Protein AF-A0A920RHD0-F1 (afdb_monomer_lite)

Secondary structure (DSSP, 8-state):
----EEEEEEETTEEEEEEE--TTT--HHHHHHHHHHHHHTTS-PPPEEEEETTTTEEEEE---S-BHHHHHHTT--HHHHHHHHHHHHHHHHH-GGGG-S------HHHHHHHHTHIIIIIHHHHHSSPPPHHHHHHHHHHHHHHHHTSPP-------S---GGG-B-

Foldseek 3Di:
DDDWDWDWDDDPRAIKIKTQDALVPDFCVVVQQVQVLCVVLVLDRWAFPDDDRVRRITITHDLPDAFLVVCVVVPHDPVVSVVVLVVSVVSQQPDPCQPVGDDDDPDLVVVLVVVCCVQQPVCCVVPVDHDDPVVSVVSSVVSVVVVVPDDDDDDTDDPPPSDRRPDHD

Sequence (169 aa):
MLVPRYYRLERAGVSAMLMDAPPMREQITPFITIAHHLNKLGLGAPEIFHHDKTNGFILMEDFGDNTFTQLLNSGTNEIDLYRSAVDVLIRLHENRAAIQIHVPPYDRQTMIDESLLMPDWYYPAIRGSHISTRIRQDYIDAWHQVLNHLPAFEPTLVLRDFQLTILFK

Structure (mmCIF, N/CA/C/O backbone):
data_AF-A0A920RHD0-F1
#
_entry.id   AF-A0A920RHD0-F1
#
loop_
_atom_site.group_PDB
_atom_site.id
_atom_site.type_symbol
_atom_site.label_atom_id
_atom_site.label_alt_id
_atom_site.label_comp_id
_atom_site.label_asym_id
_atom_site.label_entity_id
_atom_site.label_seq_id
_atom_site.pdbx_PDB_ins_code
_atom_site.Cartn_x
_atom_site.Cartn_y
_atom_site.Cartn_z
_atom_site.occupancy
_atom_site.B_iso_or_equiv
_atom_site.auth_seq_id
_atom_site.auth_comp_id
_atom_site.auth_asym_id
_atom_site.auth_atom_id
_atom_site.pdbx_PDB_model_num
ATOM 1 N N . MET A 1 1 ? -7.934 6.752 -17.391 1.00 47.00 1 MET A N 1
ATOM 2 C CA . MET A 1 1 ? -7.752 5.594 -16.488 1.00 47.00 1 MET A CA 1
ATOM 3 C C . MET A 1 1 ? -8.878 5.659 -15.461 1.00 47.00 1 MET A C 1
ATOM 5 O O . MET A 1 1 ? -9.131 6.752 -14.978 1.00 47.00 1 MET A O 1
ATOM 9 N N . LEU A 1 2 ? -9.644 4.584 -15.245 1.00 55.94 2 LEU A N 1
ATOM 10 C CA . LEU A 1 2 ? -10.770 4.584 -14.294 1.00 55.94 2 LEU A CA 1
ATOM 11 C C . LEU A 1 2 ? -10.270 3.934 -13.003 1.00 55.94 2 LEU A C 1
ATOM 13 O O . LEU A 1 2 ? -9.983 2.743 -13.024 1.00 55.94 2 LEU A O 1
ATOM 17 N N . VAL A 1 3 ? -10.094 4.747 -11.966 1.00 74.69 3 VAL A N 1
ATOM 18 C CA . VAL A 1 3 ? -9.723 4.356 -10.597 1.00 74.69 3 VAL A CA 1
ATOM 19 C C . VAL A 1 3 ? -10.987 4.121 -9.760 1.00 74.69 3 VAL A C 1
ATOM 21 O O . VAL A 1 3 ? -12.027 4.696 -10.116 1.00 74.69 3 VAL A O 1
ATOM 24 N N . PRO A 1 4 ? -10.923 3.322 -8.675 1.00 86.44 4 PRO A N 1
ATOM 25 C CA . PRO A 1 4 ? -12.019 3.212 -7.723 1.00 86.44 4 PRO A CA 1
ATOM 26 C C . PRO A 1 4 ? -12.492 4.584 -7.261 1.00 86.44 4 PRO A C 1
ATOM 28 O O . PRO A 1 4 ? -11.692 5.502 -7.055 1.00 86.44 4 PRO A O 1
ATOM 31 N N . ARG A 1 5 ? -13.805 4.725 -7.112 1.00 92.06 5 ARG A N 1
ATOM 32 C CA . ARG A 1 5 ? -14.423 5.945 -6.599 1.00 92.06 5 ARG A CA 1
ATOM 33 C C . ARG A 1 5 ? -14.895 5.707 -5.183 1.00 92.06 5 ARG A C 1
ATOM 35 O O . ARG A 1 5 ? -15.417 4.642 -4.879 1.00 92.06 5 ARG A O 1
ATOM 42 N N . TYR A 1 6 ? -14.736 6.722 -4.349 1.00 93.94 6 TYR A N 1
ATOM 43 C CA . TYR A 1 6 ? -15.136 6.686 -2.954 1.00 93.94 6 TYR A CA 1
ATOM 44 C C . TYR A 1 6 ? -16.194 7.758 -2.716 1.00 93.94 6 TYR A C 1
ATOM 46 O O . TYR A 1 6 ? -16.009 8.916 -3.095 1.00 93.94 6 TYR A O 1
ATOM 54 N N . TYR A 1 7 ? -17.304 7.361 -2.105 1.00 96.62 7 TYR A N 1
ATOM 55 C CA . TYR A 1 7 ? -18.426 8.229 -1.776 1.00 96.62 7 TYR A CA 1
ATOM 56 C C . TYR A 1 7 ? -18.681 8.164 -0.276 1.00 96.62 7 TYR A C 1
ATOM 58 O O . TYR A 1 7 ? -18.917 7.082 0.256 1.00 96.62 7 TYR A O 1
ATOM 66 N N . ARG A 1 8 ? -18.675 9.315 0.397 1.00 97.25 8 ARG A N 1
ATOM 67 C CA . ARG A 1 8 ? -19.150 9.402 1.778 1.00 97.25 8 ARG A CA 1
ATOM 68 C C . ARG A 1 8 ? -20.674 9.345 1.789 1.00 97.25 8 ARG A C 1
ATOM 70 O O . ARG A 1 8 ? -21.332 10.080 1.052 1.00 97.25 8 ARG A O 1
ATOM 77 N N . LEU A 1 9 ? -21.222 8.459 2.609 1.00 97.25 9 LEU A N 1
ATOM 78 C CA . LEU A 1 9 ? -22.648 8.307 2.855 1.00 97.25 9 LEU A CA 1
ATOM 79 C C . LEU A 1 9 ? -22.934 8.666 4.306 1.00 97.25 9 LEU A C 1
ATOM 81 O O . LEU A 1 9 ? -22.261 8.177 5.206 1.00 97.25 9 LEU A O 1
ATOM 85 N N . GLU A 1 10 ? -23.980 9.453 4.534 1.00 96.19 10 GLU A N 1
ATOM 86 C CA . GLU A 1 10 ? -24.408 9.829 5.877 1.00 96.19 10 GLU A CA 1
ATOM 87 C C . GLU A 1 10 ? -25.863 9.434 6.105 1.00 96.19 10 GLU A C 1
ATOM 89 O O . GLU A 1 10 ? -26.746 9.687 5.278 1.00 96.19 10 GLU A O 1
ATOM 94 N N . ARG A 1 11 ? -26.137 8.821 7.258 1.00 94.12 11 ARG A N 1
ATOM 95 C CA . ARG A 1 11 ? -27.499 8.508 7.688 1.00 94.12 11 ARG A CA 1
ATOM 96 C C . ARG A 1 11 ? -27.626 8.652 9.195 1.00 94.12 11 ARG A C 1
ATOM 98 O O . ARG A 1 11 ? -26.964 7.948 9.946 1.00 94.12 11 ARG A O 1
ATOM 105 N N . ALA A 1 12 ? -28.535 9.527 9.630 1.00 93.19 12 ALA A N 1
ATOM 106 C CA . ALA A 1 12 ? -28.853 9.743 11.046 1.00 93.19 12 ALA A CA 1
ATOM 107 C C . ALA A 1 12 ? -27.612 10.010 11.930 1.00 93.19 12 ALA A C 1
ATOM 109 O O . ALA A 1 12 ? -27.541 9.535 13.059 1.00 93.19 12 ALA A O 1
ATOM 110 N N . GLY A 1 13 ? -26.634 10.757 11.404 1.00 90.88 13 GLY A N 1
ATOM 111 C CA . GLY A 1 13 ? -25.393 11.094 12.112 1.00 90.88 13 GLY A CA 1
ATOM 112 C C . GLY A 1 13 ? -24.310 10.010 12.085 1.00 90.88 13 GLY A C 1
ATOM 113 O O . GLY A 1 13 ? -23.260 10.209 12.684 1.00 90.88 13 GLY A O 1
ATOM 114 N N . VAL A 1 14 ? -24.537 8.888 11.395 1.00 92.94 14 VAL A N 1
ATOM 115 C CA . VAL A 1 14 ? -23.527 7.849 11.148 1.00 92.94 14 VAL A CA 1
ATOM 116 C C . VAL A 1 14 ? -22.972 8.018 9.735 1.00 92.94 14 VAL A C 1
ATOM 118 O O . VAL A 1 14 ? -23.756 8.155 8.791 1.00 92.94 14 VAL A O 1
ATOM 121 N N . SER A 1 15 ? -21.643 7.992 9.602 1.00 96.56 15 SER A N 1
ATOM 122 C CA . SER A 1 15 ? -20.941 8.071 8.316 1.00 96.56 15 SER A CA 1
ATOM 123 C C . SER A 1 15 ? -20.370 6.717 7.888 1.00 96.56 15 SER A C 1
ATOM 125 O O . SER A 1 15 ? -20.006 5.897 8.731 1.00 96.56 15 SER A O 1
ATOM 127 N N . ALA A 1 16 ? -20.303 6.485 6.578 1.00 97.75 16 ALA A N 1
ATOM 128 C CA . ALA A 1 16 ? -19.680 5.319 5.956 1.00 97.75 16 ALA A CA 1
ATOM 129 C C . ALA A 1 16 ? -19.101 5.679 4.578 1.00 97.75 16 ALA A C 1
ATOM 131 O O . ALA A 1 16 ? -19.589 6.589 3.907 1.00 97.75 16 ALA A O 1
ATOM 132 N N . MET A 1 17 ? -18.108 4.921 4.117 1.00 97.62 17 MET A N 1
ATOM 133 C CA . MET A 1 17 ? -17.529 5.061 2.782 1.00 97.62 17 MET A CA 1
ATOM 134 C C . MET A 1 17 ? -18.032 3.955 1.853 1.00 97.62 17 MET A C 1
ATOM 136 O O . MET A 1 17 ? -17.890 2.768 2.137 1.00 97.62 17 MET A O 1
ATOM 140 N N . LEU A 1 18 ? -18.597 4.340 0.710 1.00 97.31 18 LEU A N 1
ATOM 141 C CA . LEU A 1 18 ? -18.900 3.441 -0.399 1.00 97.31 18 LEU A CA 1
ATOM 142 C C . LEU A 1 18 ? -17.767 3.506 -1.425 1.00 97.31 18 LEU A C 1
ATOM 144 O O . LEU A 1 18 ? -17.557 4.541 -2.055 1.00 97.31 18 LEU A O 1
ATOM 148 N N . MET A 1 19 ? -17.076 2.390 -1.623 1.00 95.81 19 MET A N 1
ATOM 149 C CA . MET A 1 19 ? -16.171 2.174 -2.748 1.00 95.81 19 MET A CA 1
ATOM 150 C C . MET A 1 19 ? -16.941 1.560 -3.917 1.00 95.81 19 MET A C 1
ATOM 152 O O . MET A 1 19 ? -17.599 0.532 -3.762 1.00 95.81 19 MET A O 1
ATOM 156 N N . ASP A 1 20 ? -16.820 2.188 -5.082 1.00 94.25 20 ASP A N 1
ATOM 157 C CA . ASP A 1 20 ? -17.268 1.710 -6.390 1.00 94.25 20 ASP A CA 1
ATOM 158 C C . ASP A 1 20 ? -16.028 1.392 -7.234 1.00 94.25 20 ASP A C 1
ATOM 160 O O . ASP A 1 20 ? -15.328 2.293 -7.713 1.00 94.25 20 ASP A O 1
ATOM 164 N N . ALA A 1 21 ? -15.724 0.100 -7.354 1.00 90.81 21 ALA A N 1
ATOM 165 C CA . ALA A 1 21 ? -14.587 -0.436 -8.089 1.00 90.81 21 ALA A CA 1
ATOM 166 C C . ALA A 1 21 ? -15.090 -1.315 -9.247 1.00 90.81 21 ALA A C 1
ATOM 168 O O . ALA A 1 21 ? -15.365 -2.499 -9.047 1.00 90.81 21 ALA A O 1
ATOM 169 N N . PRO A 1 22 ? -15.215 -0.764 -10.472 1.00 81.19 22 PRO A N 1
ATOM 170 C CA . PRO A 1 22 ? -15.823 -1.459 -11.601 1.00 81.19 22 PRO A CA 1
ATOM 171 C C . PRO A 1 22 ? -15.234 -2.874 -11.831 1.00 81.19 22 PRO A C 1
ATOM 173 O O . PRO A 1 22 ? -14.033 -2.991 -12.112 1.00 81.19 22 PRO A O 1
ATOM 176 N N . PRO A 1 23 ? -16.058 -3.947 -11.810 1.00 72.31 23 PRO A N 1
ATOM 177 C CA . PRO A 1 23 ? -15.600 -5.346 -11.756 1.00 72.31 23 PRO A CA 1
ATOM 178 C C . PRO A 1 23 ? -14.691 -5.775 -12.905 1.00 72.31 23 PRO A C 1
ATOM 180 O O . PRO A 1 23 ? -13.874 -6.679 -12.764 1.00 72.31 23 PRO A O 1
ATOM 183 N N . MET A 1 24 ? -14.832 -5.130 -14.067 1.00 63.28 24 MET A N 1
ATOM 184 C CA . MET A 1 24 ? -14.047 -5.449 -15.261 1.00 63.28 24 MET A CA 1
ATOM 185 C C . MET A 1 24 ? -12.553 -5.124 -15.120 1.00 63.28 24 MET A C 1
ATOM 187 O O . MET A 1 24 ? -11.789 -5.457 -16.026 1.00 63.28 24 MET A O 1
ATOM 191 N N . ARG A 1 25 ? -12.121 -4.439 -14.051 1.00 65.19 25 ARG A N 1
ATOM 192 C CA . ARG A 1 25 ? -10.721 -4.014 -13.891 1.00 65.19 25 ARG A CA 1
ATOM 193 C C . ARG A 1 25 ? -10.101 -4.340 -12.545 1.00 65.19 25 ARG A C 1
ATOM 195 O O . ARG A 1 25 ? -8.914 -4.647 -12.523 1.00 65.19 25 ARG A O 1
ATOM 202 N N . GLU A 1 26 ? -10.864 -4.289 -11.458 1.00 67.12 26 GLU A N 1
ATOM 203 C CA . GLU A 1 26 ? -10.304 -4.444 -10.118 1.00 67.12 26 GLU A CA 1
ATOM 204 C C . GLU A 1 26 ? -11.140 -5.402 -9.277 1.00 67.12 26 GLU A C 1
ATOM 206 O O . GLU A 1 26 ? -12.357 -5.276 -9.161 1.00 67.12 26 GLU A O 1
ATOM 211 N N . GLN A 1 27 ? -10.473 -6.400 -8.703 1.00 82.62 27 GLN A N 1
ATOM 212 C CA . GLN A 1 27 ? -11.122 -7.318 -7.782 1.00 82.62 27 GLN A CA 1
ATOM 213 C C . GLN A 1 27 ? -11.151 -6.669 -6.402 1.00 82.62 27 GLN A C 1
ATOM 215 O O . GLN A 1 27 ? -10.111 -6.296 -5.872 1.00 82.62 27 GLN A O 1
ATOM 220 N N . ILE A 1 28 ? -12.327 -6.605 -5.779 1.00 91.88 28 ILE A N 1
ATOM 221 C CA . ILE A 1 28 ? -12.466 -6.079 -4.412 1.00 91.88 28 ILE A CA 1
ATOM 222 C C . ILE A 1 28 ? -12.013 -7.079 -3.332 1.00 91.88 28 ILE A C 1
ATOM 224 O O . ILE A 1 28 ? -11.810 -6.718 -2.176 1.00 91.88 28 ILE A O 1
ATOM 228 N N . THR A 1 29 ? -11.843 -8.359 -3.688 1.00 92.44 29 THR A N 1
ATOM 229 C CA . THR A 1 29 ? -11.502 -9.430 -2.734 1.00 92.44 29 THR A CA 1
ATOM 230 C C . THR A 1 29 ? -10.138 -9.233 -2.052 1.00 92.44 29 THR A C 1
ATOM 232 O O . THR A 1 29 ? -10.090 -9.398 -0.830 1.00 92.44 29 THR A O 1
ATOM 235 N N . PRO A 1 30 ? -9.043 -8.866 -2.754 1.00 92.25 30 PRO A N 1
ATOM 236 C CA . PRO A 1 30 ? -7.770 -8.534 -2.113 1.00 92.25 30 PRO A CA 1
ATOM 237 C C . PRO A 1 30 ? -7.892 -7.412 -1.077 1.00 92.25 30 PRO A C 1
ATOM 239 O O . PRO A 1 30 ? -7.415 -7.584 0.041 1.00 92.25 30 PRO A O 1
ATOM 242 N N . PHE A 1 31 ? -8.608 -6.327 -1.398 1.00 93.50 31 PHE A N 1
ATOM 243 C CA . PHE A 1 31 ? -8.849 -5.223 -0.462 1.00 93.50 31 PHE A CA 1
ATOM 244 C C . PHE A 1 31 ? -9.533 -5.717 0.818 1.00 93.50 31 PHE A C 1
ATOM 246 O O . PHE A 1 31 ? -9.023 -5.520 1.918 1.00 93.50 31 PHE A O 1
ATOM 253 N N . ILE A 1 32 ? -10.644 -6.451 0.671 1.00 95.69 32 ILE A N 1
ATOM 254 C CA . ILE A 1 32 ? -11.404 -7.012 1.799 1.00 95.69 32 ILE A CA 1
ATOM 255 C C . ILE A 1 32 ? -10.532 -7.959 2.636 1.00 95.69 32 ILE A C 1
ATOM 257 O O . ILE A 1 32 ? -10.626 -7.977 3.862 1.00 95.69 32 ILE A O 1
ATOM 261 N N . THR A 1 33 ? -9.691 -8.764 1.987 1.00 96.19 33 THR A N 1
ATOM 262 C CA . THR A 1 33 ? -8.820 -9.735 2.666 1.00 96.19 33 THR A CA 1
ATOM 263 C C . THR A 1 33 ? -7.757 -9.026 3.502 1.00 96.19 33 THR A C 1
ATOM 265 O O . THR A 1 33 ? -7.566 -9.374 4.666 1.00 96.19 33 THR A O 1
ATOM 268 N N . ILE A 1 34 ? -7.108 -8.005 2.937 1.00 96.50 34 ILE A N 1
ATOM 269 C CA . ILE A 1 34 ? -6.080 -7.219 3.624 1.00 96.50 34 ILE A CA 1
ATOM 270 C C . ILE A 1 34 ? -6.687 -6.408 4.769 1.00 96.50 34 ILE A C 1
ATOM 272 O O . ILE A 1 34 ? -6.151 -6.456 5.873 1.00 96.50 34 ILE A O 1
ATOM 276 N N . ALA A 1 35 ? -7.826 -5.741 4.556 1.00 97.00 35 ALA A N 1
ATOM 277 C CA . ALA A 1 35 ? -8.494 -4.960 5.597 1.00 97.00 35 ALA A CA 1
ATOM 278 C C . ALA A 1 35 ? -8.836 -5.825 6.823 1.00 97.00 35 ALA A C 1
ATOM 280 O O . ALA A 1 35 ? -8.451 -5.506 7.949 1.00 97.00 35 ALA A O 1
ATOM 281 N N . HIS A 1 36 ? -9.464 -6.988 6.610 1.00 97.50 36 HIS A N 1
ATOM 282 C CA . HIS A 1 36 ? -9.749 -7.924 7.700 1.00 97.50 36 HIS A CA 1
ATOM 283 C C . HIS A 1 36 ? -8.485 -8.437 8.391 1.00 97.50 36 HIS A C 1
ATOM 285 O O . HIS A 1 36 ? -8.485 -8.617 9.608 1.00 97.50 36 HIS A O 1
ATOM 291 N N . HIS A 1 37 ? -7.420 -8.707 7.635 1.00 98.06 37 HIS A N 1
ATOM 292 C CA . HIS A 1 37 ? -6.162 -9.185 8.200 1.00 98.06 37 HIS A CA 1
ATOM 293 C C 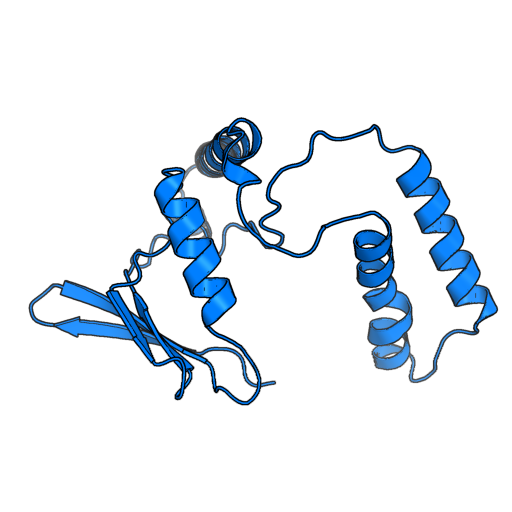. HIS A 1 37 ? -5.510 -8.133 9.092 1.00 98.06 37 HIS A C 1
ATOM 295 O O . HIS A 1 37 ? -5.221 -8.420 10.248 1.00 98.06 37 HIS A O 1
ATOM 301 N N . LEU A 1 38 ? -5.379 -6.895 8.616 1.00 97.69 38 LEU A N 1
ATOM 302 C CA . LEU A 1 38 ? -4.832 -5.787 9.403 1.00 97.69 38 LEU A CA 1
ATOM 303 C C . LEU A 1 38 ? -5.658 -5.513 10.668 1.00 97.69 38 LEU A C 1
ATOM 305 O O . LEU A 1 38 ? -5.085 -5.300 11.737 1.00 97.69 38 LEU A O 1
ATOM 309 N N . ASN A 1 39 ? -6.987 -5.615 10.588 1.00 97.69 39 ASN A N 1
ATOM 310 C CA . ASN A 1 39 ? -7.858 -5.487 11.758 1.00 97.69 39 ASN A CA 1
ATOM 311 C C . ASN A 1 39 ? -7.672 -6.618 12.772 1.00 97.69 39 ASN A C 1
ATOM 313 O O . ASN A 1 39 ? -7.619 -6.354 13.971 1.00 97.69 39 ASN A O 1
ATOM 317 N N . LYS A 1 40 ? -7.466 -7.863 12.324 1.00 97.38 40 LYS A N 1
ATOM 318 C CA . LYS A 1 40 ? -7.104 -8.976 13.223 1.00 97.38 40 LYS A CA 1
ATOM 319 C C . LYS A 1 40 ? -5.758 -8.767 13.921 1.00 97.38 40 LYS A C 1
ATOM 321 O O . LYS A 1 40 ? -5.567 -9.285 15.017 1.00 97.38 40 LYS A O 1
ATOM 326 N N . LEU A 1 41 ? -4.843 -8.017 13.306 1.00 97.12 41 LEU A N 1
ATOM 327 C CA . LEU A 1 41 ? -3.563 -7.624 13.907 1.00 97.12 41 LEU A CA 1
ATOM 328 C C . LEU A 1 41 ? -3.679 -6.374 14.801 1.00 97.12 41 LEU A C 1
ATOM 330 O O . LEU A 1 41 ? -2.705 -6.018 15.460 1.00 97.12 41 LEU A O 1
ATOM 334 N N . GLY A 1 42 ? -4.845 -5.717 14.835 1.00 96.19 42 GLY A N 1
ATOM 335 C CA . GLY A 1 42 ? -5.096 -4.508 15.623 1.00 96.19 42 GLY A CA 1
ATOM 336 C C . GLY A 1 42 ? -4.528 -3.218 15.019 1.00 96.19 42 GLY A C 1
ATOM 337 O O . GLY A 1 42 ? -4.219 -2.298 15.772 1.00 96.19 42 GLY A O 1
ATOM 338 N N . LEU A 1 43 ? -4.350 -3.151 13.691 1.00 94.19 43 LEU A N 1
ATOM 339 C CA . LEU A 1 43 ? -3.685 -2.033 12.996 1.00 94.19 43 LEU A CA 1
ATOM 340 C C . LEU A 1 43 ? -4.637 -0.987 12.381 1.00 94.19 43 LEU A C 1
ATOM 342 O O . LEU A 1 43 ? -4.159 -0.056 11.746 1.00 94.19 43 LEU A O 1
ATOM 346 N N . GLY A 1 44 ? -5.954 -1.109 12.583 1.00 92.75 44 GLY A N 1
ATOM 347 C CA . GLY A 1 44 ? -6.929 -0.069 12.219 1.00 92.75 44 GLY A CA 1
ATOM 348 C C . GLY A 1 44 ? -7.097 0.155 10.712 1.00 92.75 44 GLY A C 1
ATOM 349 O O . GLY A 1 44 ? -6.931 1.268 10.226 1.00 92.75 44 GLY A O 1
ATOM 350 N N . ALA A 1 45 ? -7.419 -0.899 9.960 1.00 96.44 45 ALA A N 1
ATOM 351 C CA . ALA A 1 45 ? -7.903 -0.773 8.583 1.00 96.44 45 ALA A CA 1
ATOM 352 C C . ALA A 1 45 ? -9.435 -0.580 8.572 1.00 96.44 45 ALA A C 1
ATOM 354 O O . ALA A 1 45 ? -10.078 -0.926 9.563 1.00 96.44 45 ALA A O 1
ATOM 355 N N . PRO A 1 46 ? -10.056 -0.081 7.483 1.00 96.75 46 PRO A N 1
ATOM 356 C CA . PRO A 1 46 ? -11.501 0.145 7.473 1.00 96.75 46 PRO A CA 1
ATOM 357 C C . PRO A 1 46 ? -12.279 -1.132 7.803 1.00 96.75 46 PRO A C 1
ATOM 359 O O . PRO A 1 46 ? -12.046 -2.181 7.186 1.00 96.75 46 PRO A O 1
ATOM 362 N N . GLU A 1 47 ? -13.217 -1.066 8.750 1.00 97.56 47 GLU A N 1
ATOM 363 C CA . GLU A 1 47 ? -14.168 -2.159 8.942 1.00 97.56 47 GLU A CA 1
ATOM 364 C C . GLU A 1 47 ? -15.024 -2.339 7.680 1.00 97.56 47 GLU A C 1
ATOM 366 O O . GLU A 1 47 ? -15.588 -1.386 7.142 1.00 97.56 47 GLU A O 1
ATOM 371 N N . ILE A 1 48 ? -15.129 -3.575 7.187 1.00 97.81 48 ILE A N 1
ATOM 372 C CA . ILE A 1 48 ? -15.950 -3.894 6.018 1.00 97.81 48 ILE A CA 1
ATOM 373 C C . ILE A 1 48 ? -17.354 -4.241 6.494 1.00 97.81 48 ILE A C 1
ATOM 375 O O . ILE A 1 48 ? -17.601 -5.356 6.950 1.00 97.81 48 ILE A O 1
ATOM 379 N N . PHE A 1 49 ? -18.293 -3.310 6.341 1.00 97.12 49 PHE A N 1
ATOM 380 C CA . PHE A 1 49 ? -19.678 -3.563 6.715 1.00 97.12 49 PHE A CA 1
ATOM 381 C C . PHE A 1 49 ? -20.331 -4.535 5.737 1.00 97.12 49 PHE A C 1
ATOM 383 O O . PHE A 1 49 ? -20.899 -5.539 6.157 1.00 97.12 49 PHE A O 1
ATOM 390 N N . HIS A 1 50 ? -20.323 -4.216 4.441 1.00 97.12 50 HIS A N 1
ATOM 391 C CA . HIS A 1 50 ? -20.998 -4.988 3.389 1.00 97.12 50 HIS A CA 1
ATOM 392 C C . HIS A 1 50 ? -20.183 -4.933 2.090 1.00 97.12 50 HIS A C 1
ATOM 394 O O . HIS A 1 50 ? -19.449 -3.978 1.848 1.00 97.12 50 HIS A O 1
ATOM 400 N N . HIS A 1 51 ? -20.332 -5.927 1.212 1.00 96.56 51 HIS A N 1
ATOM 401 C CA . HIS A 1 51 ? -19.708 -5.900 -0.112 1.00 96.56 51 HIS A CA 1
ATOM 402 C C . HIS A 1 51 ? -20.548 -6.632 -1.168 1.00 96.56 51 HIS A C 1
ATOM 404 O O . HIS A 1 51 ? -21.177 -7.653 -0.882 1.00 96.56 51 HIS A O 1
ATOM 410 N N . ASP A 1 52 ? -20.472 -6.184 -2.417 1.00 95.44 52 ASP A N 1
ATOM 411 C CA . ASP A 1 52 ? -20.992 -6.882 -3.592 1.00 95.44 52 ASP A CA 1
ATOM 412 C C . ASP A 1 52 ? -19.841 -7.146 -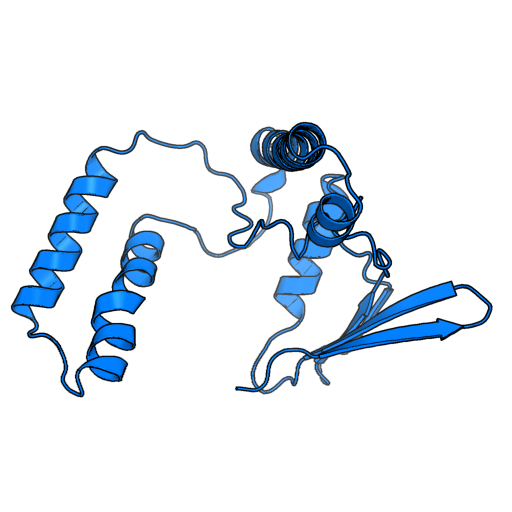4.564 1.00 95.44 52 ASP A C 1
ATOM 414 O O . ASP A 1 52 ? -19.403 -6.265 -5.300 1.00 95.44 52 ASP A O 1
ATOM 418 N N . LYS A 1 53 ? -19.346 -8.386 -4.572 1.00 91.81 53 LYS A N 1
ATOM 419 C CA . LYS A 1 53 ? -18.230 -8.802 -5.434 1.00 91.81 53 LYS A CA 1
ATOM 420 C C . LYS A 1 53 ? -18.598 -8.837 -6.912 1.00 91.81 53 LYS A C 1
ATOM 422 O O . LYS A 1 53 ? -17.707 -8.711 -7.744 1.00 91.81 53 LYS A O 1
ATOM 427 N N . THR A 1 54 ? -19.876 -9.023 -7.230 1.00 90.62 54 THR A N 1
ATOM 428 C CA . THR A 1 54 ? -20.348 -9.109 -8.614 1.00 90.62 54 THR A CA 1
ATOM 429 C C . THR A 1 54 ? -20.336 -7.733 -9.256 1.00 90.62 54 THR A C 1
ATOM 431 O O . THR A 1 54 ? -19.897 -7.594 -10.393 1.00 90.62 54 THR A O 1
ATOM 434 N N . ASN A 1 55 ? -20.784 -6.721 -8.509 1.00 91.56 55 ASN A N 1
ATOM 435 C CA . ASN A 1 55 ? -20.878 -5.345 -8.994 1.00 91.56 55 ASN A CA 1
ATOM 436 C C . ASN A 1 55 ? -19.720 -4.441 -8.545 1.00 91.56 55 ASN A C 1
ATOM 438 O O . ASN A 1 55 ? -19.614 -3.325 -9.038 1.00 91.56 55 ASN A O 1
ATOM 442 N N . GLY A 1 56 ? -18.817 -4.929 -7.690 1.00 93.38 56 GLY A N 1
ATOM 443 C CA . GLY A 1 56 ? -17.592 -4.217 -7.322 1.00 93.38 56 GLY A CA 1
ATOM 444 C C . GLY A 1 56 ? -17.789 -3.159 -6.236 1.00 93.38 56 GLY A C 1
ATOM 445 O O . GLY A 1 56 ? -17.060 -2.172 -6.202 1.00 93.38 56 GLY A O 1
ATOM 446 N N . PHE A 1 57 ? -18.763 -3.356 -5.345 1.00 95.44 57 PHE A N 1
ATOM 447 C CA . PHE A 1 57 ? -19.060 -2.409 -4.270 1.00 95.44 57 PHE A CA 1
ATOM 448 C C . PHE A 1 57 ? -18.527 -2.873 -2.917 1.00 95.44 57 PHE A C 1
ATOM 450 O O . PHE A 1 57 ? -18.634 -4.051 -2.568 1.00 95.44 57 PHE A O 1
ATOM 457 N N . ILE A 1 58 ? -18.034 -1.930 -2.117 1.00 97.50 58 ILE A N 1
ATOM 458 C CA . ILE A 1 58 ? -17.740 -2.128 -0.693 1.00 97.50 58 ILE A CA 1
ATOM 459 C C . ILE A 1 58 ? -18.343 -0.968 0.091 1.00 97.50 58 ILE A C 1
ATOM 461 O O . ILE A 1 58 ? -18.065 0.185 -0.216 1.00 97.50 58 ILE A O 1
ATOM 465 N N . LEU A 1 59 ? -19.124 -1.271 1.122 1.00 97.81 59 LEU A N 1
ATOM 466 C CA . LEU A 1 59 ? -19.500 -0.318 2.158 1.00 97.81 59 LEU A CA 1
ATOM 467 C C . LEU A 1 59 ? -18.614 -0.566 3.380 1.00 97.81 59 LEU A C 1
ATOM 469 O O . LEU A 1 59 ? -18.613 -1.675 3.920 1.00 97.81 59 LEU A O 1
ATOM 473 N N . MET A 1 60 ? -17.870 0.449 3.801 1.00 97.88 60 MET A N 1
ATOM 474 C CA . MET A 1 60 ? -16.878 0.350 4.868 1.00 97.88 60 MET A CA 1
ATOM 475 C C . MET A 1 60 ? -16.932 1.544 5.823 1.00 97.88 60 MET A C 1
ATOM 477 O O . MET A 1 60 ? -17.619 2.535 5.566 1.00 97.88 60 MET A O 1
ATOM 481 N N . GLU A 1 61 ? -16.205 1.423 6.924 1.00 97.62 61 GLU A N 1
ATOM 482 C CA . GLU A 1 61 ? -15.974 2.488 7.894 1.00 97.62 61 GLU A CA 1
ATOM 483 C C . GLU A 1 61 ? -15.449 3.774 7.240 1.00 97.62 61 GLU A C 1
ATOM 485 O O . GLU A 1 61 ? -14.705 3.749 6.257 1.00 97.62 61 GLU A O 1
ATOM 490 N N . ASP A 1 62 ? -15.850 4.911 7.803 1.00 96.69 62 ASP A N 1
ATOM 491 C CA . ASP A 1 62 ? -15.342 6.225 7.434 1.00 96.69 62 ASP A CA 1
ATOM 492 C C . ASP A 1 62 ? -14.438 6.766 8.544 1.00 96.69 62 ASP A C 1
ATOM 494 O O . ASP A 1 62 ? -14.909 7.080 9.636 1.00 96.69 62 ASP A O 1
ATOM 498 N N . PHE A 1 63 ? -13.145 6.910 8.246 1.00 95.06 63 PHE A N 1
ATOM 499 C CA . PHE A 1 63 ? -12.162 7.510 9.157 1.00 95.06 63 PHE A CA 1
ATOM 500 C C . PHE A 1 63 ? -12.265 9.041 9.253 1.00 95.06 63 PHE A C 1
ATOM 502 O O . PHE A 1 63 ? -11.493 9.683 9.969 1.00 95.06 63 PHE A O 1
ATOM 509 N N . GLY A 1 64 ? -13.214 9.650 8.541 1.00 93.25 64 GLY A N 1
ATOM 510 C CA . GLY A 1 64 ? -13.372 11.092 8.477 1.00 93.25 64 GLY A CA 1
ATOM 511 C C . GLY A 1 64 ? -12.299 11.736 7.605 1.00 93.25 64 GLY A C 1
ATOM 512 O O . GLY A 1 64 ? -11.769 11.132 6.676 1.00 93.25 64 GLY A O 1
ATOM 513 N N . ASP A 1 65 ? -11.998 13.003 7.884 1.00 92.06 65 ASP A N 1
ATOM 514 C CA . ASP A 1 65 ? -11.141 13.815 7.011 1.00 92.06 65 ASP A CA 1
ATOM 515 C C . ASP A 1 65 ? -9.719 14.005 7.545 1.00 92.06 65 ASP A C 1
ATOM 517 O O . ASP A 1 65 ? -8.844 14.445 6.804 1.00 92.06 65 ASP A O 1
ATOM 521 N N . ASN A 1 66 ? -9.450 13.615 8.794 1.00 92.88 66 ASN A N 1
ATOM 522 C CA . ASN A 1 66 ? -8.193 13.881 9.502 1.00 92.88 66 ASN A CA 1
ATOM 523 C C . ASN A 1 66 ? -7.026 12.991 9.038 1.00 92.88 66 ASN A C 1
ATOM 525 O O . ASN A 1 66 ? -6.373 12.313 9.835 1.00 92.88 66 ASN A O 1
ATOM 529 N N . THR A 1 67 ? -6.739 13.016 7.740 1.00 94.38 67 THR A N 1
ATOM 530 C CA . THR A 1 67 ? -5.518 12.444 7.177 1.00 94.38 67 THR A CA 1
ATOM 531 C C . THR A 1 67 ? -4.290 13.111 7.790 1.00 94.38 67 THR A C 1
ATOM 533 O O . THR A 1 67 ? -4.321 14.289 8.162 1.00 94.38 67 THR A O 1
ATOM 536 N N . PHE A 1 68 ? -3.163 12.405 7.828 1.00 94.88 68 PHE A N 1
ATOM 537 C CA . PHE A 1 68 ? -1.910 12.967 8.327 1.00 94.88 68 PHE A CA 1
ATOM 538 C C . PHE A 1 68 ? -1.503 14.202 7.516 1.00 94.88 68 PHE A C 1
ATOM 540 O O . PHE A 1 68 ? -1.052 15.185 8.096 1.00 94.88 68 PHE A O 1
ATOM 547 N N . THR A 1 69 ? -1.746 14.217 6.201 1.00 94.00 69 THR A N 1
ATOM 548 C CA . THR A 1 69 ? -1.548 15.417 5.371 1.00 94.00 69 THR A CA 1
ATOM 549 C C . THR A 1 69 ? -2.395 16.605 5.838 1.00 94.00 69 THR A C 1
ATOM 551 O O . THR A 1 69 ? -1.873 17.714 5.944 1.00 94.00 69 THR A O 1
ATOM 554 N N . GLN A 1 70 ? -3.683 16.408 6.143 1.00 94.06 70 GLN A N 1
ATOM 555 C CA . GLN A 1 70 ? -4.525 17.494 6.657 1.00 94.06 70 GLN A CA 1
ATOM 556 C C . GLN A 1 70 ? -4.062 17.977 8.036 1.00 94.06 70 GLN A C 1
ATOM 558 O O . GLN A 1 70 ? -3.994 19.183 8.265 1.00 94.06 70 GLN A O 1
ATOM 563 N N . LEU A 1 71 ? -3.672 17.056 8.919 1.00 95.12 71 LEU A N 1
ATOM 564 C CA . LEU A 1 71 ? -3.159 17.385 10.248 1.00 95.12 71 LEU A CA 1
ATOM 565 C C . LEU A 1 71 ? -1.848 18.179 10.186 1.00 95.12 71 LEU A C 1
ATOM 567 O O . LEU A 1 71 ? -1.673 19.130 10.949 1.00 95.12 71 LEU A O 1
ATOM 571 N N . LEU A 1 72 ? -0.939 17.833 9.272 1.00 94.50 72 LEU A N 1
ATOM 572 C CA . LEU A 1 72 ? 0.279 18.610 9.019 1.00 94.50 72 LEU A CA 1
ATOM 573 C C . LEU A 1 72 ? -0.056 20.024 8.545 1.00 94.50 72 LEU A C 1
ATOM 575 O O . LEU A 1 72 ? 0.457 21.001 9.089 1.00 94.50 72 LEU A O 1
ATOM 579 N N . ASN A 1 73 ? -0.968 20.142 7.578 1.00 95.19 73 ASN A N 1
ATOM 580 C CA . ASN A 1 73 ? -1.400 21.437 7.052 1.00 95.19 73 ASN A CA 1
ATOM 581 C C . ASN A 1 73 ? -2.088 22.305 8.119 1.00 95.19 73 ASN A C 1
ATOM 583 O O . ASN A 1 73 ? -2.029 23.530 8.037 1.00 95.19 73 ASN A O 1
ATOM 587 N N . SER A 1 74 ? -2.707 21.693 9.134 1.00 95.06 74 SER A N 1
ATOM 588 C CA . SER A 1 74 ? -3.303 22.395 10.275 1.00 95.06 74 SER A CA 1
ATOM 589 C C . SER A 1 74 ? -2.309 22.704 11.405 1.00 95.06 74 SER A C 1
ATOM 591 O O . SER A 1 74 ? -2.727 23.170 12.465 1.00 95.06 74 SER A O 1
ATOM 593 N N . GLY A 1 75 ? -1.011 22.441 11.217 1.00 95.50 75 GLY A N 1
ATOM 594 C CA . GLY A 1 75 ? 0.048 22.761 12.179 1.00 95.50 75 GLY A CA 1
ATOM 595 C C . GLY A 1 75 ? 0.339 21.676 13.220 1.00 95.50 75 GLY A C 1
ATOM 596 O O . GLY A 1 75 ? 1.020 21.955 14.208 1.00 95.50 75 GLY A O 1
ATOM 597 N N . THR A 1 76 ? -0.156 20.448 13.032 1.00 94.94 76 THR A N 1
ATOM 598 C CA . THR A 1 76 ? 0.243 19.307 13.875 1.00 94.94 76 THR A CA 1
ATOM 599 C C . THR A 1 76 ? 1.734 19.028 13.695 1.00 94.94 76 THR A C 1
ATOM 601 O O . THR A 1 76 ? 2.270 19.151 12.594 1.00 94.94 76 THR A O 1
ATOM 604 N N . ASN A 1 77 ? 2.415 18.640 14.775 1.00 96.12 77 ASN A N 1
ATOM 605 C CA . ASN A 1 77 ? 3.838 18.336 14.729 1.00 96.12 77 ASN A CA 1
ATOM 606 C C . ASN A 1 77 ? 4.127 17.138 13.807 1.00 96.12 77 ASN A C 1
ATOM 608 O O . ASN A 1 77 ? 3.587 16.047 13.993 1.00 96.12 77 ASN A O 1
ATOM 612 N N . GLU A 1 78 ? 5.018 17.343 12.839 1.00 95.19 78 GLU A N 1
ATOM 613 C CA . GLU A 1 78 ? 5.384 16.327 11.856 1.00 95.19 78 GLU A CA 1
ATOM 614 C C . GLU A 1 78 ? 6.034 15.094 12.484 1.00 95.19 78 GLU A C 1
ATOM 616 O O . GLU A 1 78 ? 5.647 13.966 12.178 1.00 95.19 78 GLU A O 1
ATOM 621 N N . ILE A 1 79 ? 6.969 15.296 13.413 1.00 96.38 79 ILE A N 1
ATOM 622 C CA . ILE A 1 79 ? 7.710 14.209 14.060 1.00 96.38 79 ILE A CA 1
ATOM 623 C C . ILE A 1 79 ? 6.750 13.267 14.793 1.00 96.38 79 ILE A C 1
ATOM 625 O O . ILE A 1 79 ? 6.935 12.053 14.745 1.00 96.38 79 ILE A O 1
ATOM 629 N N . ASP A 1 80 ? 5.714 13.797 15.440 1.00 95.12 80 ASP A N 1
ATOM 630 C CA . ASP A 1 80 ? 4.752 12.979 16.183 1.00 95.12 80 ASP A CA 1
ATOM 631 C C . ASP A 1 80 ? 3.865 12.127 15.259 1.00 95.12 80 ASP A C 1
ATOM 633 O O . ASP A 1 80 ? 3.583 10.965 15.571 1.00 95.12 80 ASP A O 1
ATOM 637 N N . LEU A 1 81 ? 3.477 12.659 14.095 1.00 94.81 81 LEU A N 1
ATOM 638 C CA . LEU A 1 81 ? 2.729 11.903 13.086 1.00 94.81 81 LEU A CA 1
ATOM 639 C C . LEU A 1 81 ? 3.595 10.803 12.470 1.00 94.81 81 LEU A C 1
ATOM 641 O O . LEU A 1 81 ? 3.187 9.643 12.448 1.00 94.81 81 LEU A O 1
ATOM 645 N N . TYR A 1 82 ? 4.820 11.121 12.048 1.00 95.75 82 TYR A N 1
ATOM 646 C CA . TYR A 1 82 ? 5.732 10.104 11.518 1.00 95.75 82 TYR A CA 1
ATOM 647 C C . TYR A 1 82 ? 6.082 9.041 12.558 1.00 95.75 82 TYR A C 1
ATOM 649 O O . TYR A 1 82 ? 6.138 7.865 12.211 1.00 95.75 82 TYR A O 1
ATOM 657 N N . ARG A 1 83 ? 6.258 9.415 13.833 1.00 96.50 83 ARG A N 1
ATOM 658 C CA . ARG A 1 83 ? 6.462 8.440 14.914 1.00 96.50 83 ARG A CA 1
ATOM 659 C C . ARG A 1 83 ? 5.274 7.487 15.018 1.00 96.50 83 ARG A C 1
ATOM 661 O O . ARG A 1 83 ? 5.479 6.282 15.021 1.00 96.50 83 ARG A O 1
ATOM 668 N N . SER A 1 84 ? 4.051 8.015 14.996 1.00 95.25 84 SER A N 1
ATOM 669 C CA . SER A 1 84 ? 2.833 7.195 15.040 1.00 95.25 84 SER A CA 1
ATOM 670 C C . SER A 1 84 ? 2.732 6.244 13.837 1.00 95.25 84 SER A C 1
ATOM 672 O O . SER A 1 84 ? 2.397 5.074 14.001 1.00 95.25 84 SER A O 1
ATOM 674 N N . ALA A 1 85 ? 3.078 6.708 12.630 1.00 95.69 85 ALA A N 1
ATOM 675 C CA . ALA A 1 85 ? 3.120 5.866 11.432 1.00 95.69 85 ALA A CA 1
ATOM 676 C C . ALA A 1 85 ? 4.186 4.758 11.535 1.00 95.69 85 ALA A C 1
ATOM 678 O O . ALA A 1 85 ? 3.931 3.606 11.183 1.00 95.69 85 ALA A O 1
ATOM 679 N N . VAL A 1 86 ? 5.376 5.086 12.043 1.00 96.75 86 VAL A N 1
ATOM 680 C CA . VAL A 1 86 ? 6.456 4.116 12.265 1.00 96.75 86 VAL A CA 1
ATOM 681 C C . VAL A 1 86 ? 6.068 3.095 13.336 1.00 96.75 86 VAL A C 1
ATOM 683 O O . VAL A 1 86 ? 6.325 1.911 13.141 1.00 96.75 86 VAL A O 1
ATOM 686 N N . ASP A 1 87 ? 5.388 3.502 14.408 1.00 96.88 87 ASP A N 1
ATOM 687 C CA . ASP A 1 87 ? 4.901 2.588 15.448 1.00 96.88 87 ASP A CA 1
ATOM 688 C C . ASP A 1 87 ? 3.921 1.543 14.879 1.00 96.88 87 ASP A C 1
ATOM 690 O O . ASP A 1 87 ? 3.949 0.380 15.291 1.00 96.88 87 ASP A O 1
ATOM 694 N N . VAL A 1 88 ? 3.093 1.914 13.892 1.00 96.44 88 VAL A N 1
ATOM 695 C CA . VAL A 1 88 ? 2.235 0.966 13.153 1.00 96.44 88 VAL A CA 1
ATOM 696 C C . VAL A 1 88 ? 3.080 -0.045 12.374 1.00 96.44 88 VAL A C 1
ATOM 698 O O . VAL A 1 88 ? 2.812 -1.245 12.448 1.00 96.44 88 VAL A O 1
ATOM 701 N N . LEU A 1 89 ? 4.121 0.406 11.667 1.00 96.69 89 LEU A N 1
ATOM 702 C CA . LEU A 1 89 ? 5.015 -0.487 10.918 1.00 96.69 89 LEU A CA 1
ATOM 703 C C . LEU A 1 89 ? 5.808 -1.419 11.837 1.00 96.69 89 LEU A C 1
ATOM 705 O O . LEU A 1 89 ? 5.946 -2.598 11.523 1.00 96.69 89 LEU A O 1
ATOM 709 N N . ILE A 1 90 ? 6.282 -0.926 12.984 1.00 96.50 90 ILE A N 1
ATOM 710 C CA . ILE A 1 90 ? 6.951 -1.749 14.000 1.00 96.50 90 ILE A CA 1
ATOM 711 C C . ILE A 1 90 ? 5.999 -2.853 14.466 1.00 96.50 90 ILE A C 1
ATOM 713 O O . ILE A 1 90 ? 6.341 -4.030 14.378 1.00 96.50 90 ILE A O 1
ATOM 717 N N . ARG A 1 91 ? 4.768 -2.502 14.863 1.00 96.62 91 ARG A N 1
ATOM 718 C CA . ARG A 1 91 ? 3.759 -3.487 15.291 1.00 96.62 91 ARG A CA 1
ATOM 719 C C . ARG A 1 91 ? 3.436 -4.508 14.205 1.00 96.62 91 ARG A C 1
ATOM 721 O O . ARG A 1 91 ? 3.286 -5.687 14.516 1.00 96.62 91 ARG A O 1
ATOM 728 N N . LEU A 1 92 ? 3.322 -4.074 12.949 1.00 96.94 92 LEU A N 1
ATOM 729 C CA . LEU A 1 92 ? 3.101 -4.980 11.824 1.00 96.94 92 LEU A CA 1
ATOM 730 C C . LEU A 1 92 ? 4.279 -5.945 11.657 1.00 96.94 92 LEU A C 1
ATOM 732 O O . LEU A 1 92 ? 4.069 -7.149 11.551 1.00 96.94 92 LEU A O 1
ATOM 736 N N . HIS A 1 93 ? 5.508 -5.427 11.649 1.00 95.56 93 HIS A N 1
ATOM 737 C CA . HIS A 1 93 ? 6.706 -6.211 11.356 1.00 95.56 93 HIS A CA 1
ATOM 738 C C . HIS A 1 93 ? 7.146 -7.128 12.503 1.00 95.56 93 HIS A C 1
ATOM 740 O O . HIS A 1 93 ? 7.732 -8.176 12.249 1.00 95.56 93 HIS A O 1
ATOM 746 N N . GLU A 1 94 ? 6.837 -6.786 13.753 1.00 95.00 94 GLU A N 1
ATOM 747 C CA . GLU A 1 94 ? 7.103 -7.645 14.914 1.00 95.00 94 GLU A CA 1
ATOM 748 C C . GLU A 1 94 ? 6.046 -8.747 15.090 1.00 95.00 94 GLU A C 1
ATOM 750 O O . GLU A 1 94 ? 6.279 -9.752 15.772 1.00 95.00 94 GLU A O 1
ATOM 755 N N . ASN A 1 95 ? 4.874 -8.600 14.466 1.00 95.69 95 ASN A N 1
ATOM 756 C CA . ASN A 1 95 ? 3.797 -9.565 14.593 1.00 95.69 95 ASN A CA 1
ATOM 757 C C . ASN A 1 95 ? 3.972 -10.732 13.612 1.00 95.69 95 ASN A C 1
ATOM 759 O O . ASN A 1 95 ? 3.683 -10.628 12.424 1.00 95.69 95 ASN A O 1
ATOM 763 N N . ARG A 1 96 ? 4.343 -11.910 14.125 1.00 94.56 96 ARG A N 1
ATOM 764 C CA . ARG A 1 96 ? 4.483 -13.138 13.315 1.00 94.56 96 ARG A CA 1
ATOM 765 C C . ARG A 1 96 ? 3.202 -13.569 12.595 1.00 94.56 96 ARG A C 1
ATOM 767 O O . ARG A 1 96 ? 3.279 -14.325 11.630 1.00 94.56 96 ARG A O 1
ATOM 774 N N . ALA A 1 97 ? 2.027 -13.127 13.044 1.00 96.62 97 ALA A N 1
ATOM 775 C CA . ALA A 1 97 ? 0.779 -13.384 12.335 1.00 96.62 97 ALA A CA 1
ATOM 776 C C . ALA A 1 97 ? 0.626 -12.518 11.072 1.00 96.62 97 ALA A C 1
ATOM 778 O O . ALA A 1 97 ? -0.206 -12.838 10.229 1.00 96.62 97 ALA A O 1
ATOM 779 N N . ALA A 1 98 ? 1.447 -11.477 10.878 1.00 96.00 98 ALA A N 1
ATOM 780 C CA . ALA A 1 98 ? 1.396 -10.619 9.694 1.00 96.00 98 ALA A CA 1
ATOM 781 C C . ALA A 1 98 ? 1.583 -11.401 8.387 1.00 96.00 98 ALA A C 1
ATOM 783 O O . ALA A 1 98 ? 0.916 -11.098 7.401 1.00 96.00 98 ALA A O 1
ATOM 784 N N . ILE A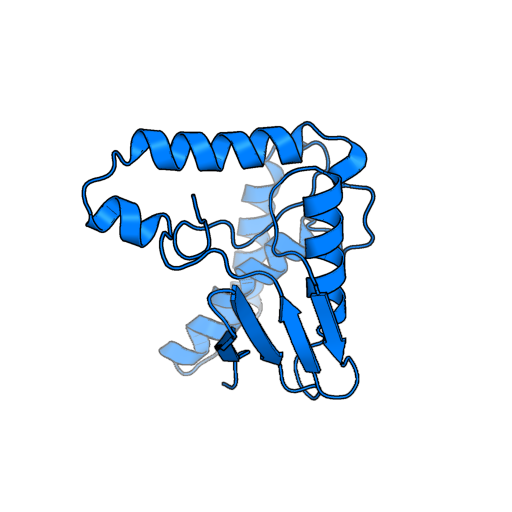 1 99 ? 2.400 -12.458 8.399 1.00 95.50 99 ILE A N 1
ATOM 785 C CA . ILE A 1 99 ? 2.624 -13.337 7.241 1.00 95.50 99 ILE A CA 1
ATOM 786 C C . ILE A 1 99 ? 1.586 -14.463 7.101 1.00 95.50 99 ILE A C 1
ATOM 788 O O . ILE A 1 99 ? 1.656 -15.248 6.160 1.00 95.50 99 ILE A O 1
ATOM 792 N N . GLN A 1 100 ? 0.610 -14.571 8.010 1.00 96.31 100 GLN A N 1
ATOM 793 C CA . GLN A 1 100 ? -0.454 -15.587 7.955 1.00 96.31 100 GLN A CA 1
ATOM 794 C C . GLN A 1 100 ? -1.594 -15.166 7.017 1.00 96.31 100 GLN A C 1
ATOM 796 O O . GLN A 1 100 ? -2.774 -15.222 7.358 1.00 96.31 100 GLN A O 1
ATOM 801 N N . ILE A 1 101 ? -1.227 -14.728 5.819 1.00 95.88 101 ILE A N 1
ATOM 802 C CA . ILE A 1 101 ? -2.134 -14.294 4.764 1.00 95.88 101 ILE A CA 1
ATOM 803 C C . ILE A 1 101 ? -1.584 -14.763 3.420 1.00 95.88 101 ILE A C 1
ATOM 805 O O . ILE A 1 101 ? -0.377 -14.765 3.189 1.00 95.88 101 ILE A O 1
ATOM 809 N N . HIS A 1 102 ? -2.472 -15.184 2.522 1.00 93.56 102 HIS A N 1
ATOM 810 C CA . HIS A 1 102 ? -2.075 -15.602 1.185 1.00 93.56 102 HIS A CA 1
ATOM 811 C C . HIS A 1 102 ? -1.994 -14.389 0.253 1.00 93.56 102 HIS A C 1
ATOM 813 O O . HIS A 1 102 ? -3.010 -13.926 -0.266 1.00 93.56 102 HIS A O 1
ATOM 819 N N . VAL A 1 103 ? -0.780 -13.883 0.052 1.00 93.25 103 VAL A N 1
ATOM 820 C CA . VAL A 1 103 ? -0.452 -12.821 -0.907 1.00 93.25 103 VAL A CA 1
ATOM 821 C C . VAL A 1 103 ? 0.772 -13.220 -1.732 1.00 93.25 103 VAL A C 1
ATOM 823 O O . VAL A 1 103 ? 1.578 -14.029 -1.260 1.00 93.25 103 VAL A O 1
ATOM 826 N N . PRO A 1 104 ? 0.937 -12.680 -2.953 1.00 92.56 104 PRO A N 1
ATOM 827 C CA . PRO A 1 104 ? 2.163 -12.873 -3.718 1.00 92.56 104 PRO A CA 1
ATOM 828 C C . PRO A 1 104 ? 3.396 -12.401 -2.932 1.00 92.56 104 PRO A C 1
ATOM 830 O O . PRO A 1 104 ? 3.310 -11.400 -2.213 1.00 92.56 104 PRO A O 1
ATOM 833 N N . PRO A 1 105 ? 4.546 -13.082 -3.065 1.00 92.69 105 PRO A N 1
ATOM 834 C CA . PRO A 1 105 ? 5.768 -12.649 -2.410 1.00 92.69 105 PRO A CA 1
ATOM 835 C C . PRO A 1 105 ? 6.272 -11.332 -3.013 1.00 92.69 105 PRO A C 1
ATOM 837 O O . PRO A 1 105 ? 6.302 -11.145 -4.230 1.00 92.69 105 PRO A O 1
ATOM 840 N N . TYR A 1 106 ? 6.725 -10.430 -2.147 1.00 92.69 106 TYR A N 1
ATOM 841 C CA . TYR A 1 106 ? 7.512 -9.272 -2.557 1.00 92.69 106 TYR A CA 1
ATOM 842 C C . TYR A 1 106 ? 8.995 -9.649 -2.531 1.00 92.69 106 TYR A C 1
ATOM 844 O O . TYR A 1 106 ? 9.717 -9.374 -1.573 1.00 92.69 106 TYR A O 1
ATOM 852 N N . ASP A 1 107 ? 9.413 -10.394 -3.551 1.00 91.88 107 ASP A N 1
ATOM 853 C CA . ASP A 1 107 ? 10.762 -10.931 -3.664 1.00 91.88 107 ASP A CA 1
ATOM 854 C C . ASP A 1 107 ? 11.657 -10.088 -4.585 1.00 91.88 107 ASP A C 1
ATOM 856 O O . ASP A 1 107 ? 11.285 -9.029 -5.096 1.00 91.88 107 ASP A O 1
ATOM 860 N N . ARG A 1 108 ? 12.884 -10.571 -4.789 1.00 92.38 108 ARG A N 1
ATOM 861 C CA . ARG A 1 108 ? 13.879 -9.918 -5.641 1.00 92.38 108 ARG A CA 1
ATOM 862 C C . ARG A 1 108 ? 13.406 -9.751 -7.084 1.00 92.38 108 ARG A C 1
ATOM 864 O O . ARG A 1 108 ? 13.767 -8.753 -7.700 1.00 92.38 108 ARG A O 1
ATOM 871 N N . GLN A 1 109 ? 12.652 -10.708 -7.623 1.00 94.06 109 GLN A N 1
ATOM 872 C CA . GLN A 1 109 ? 12.147 -10.604 -8.988 1.00 94.06 109 GLN A CA 1
ATOM 873 C C . GLN A 1 109 ? 11.117 -9.480 -9.065 1.00 94.06 109 GLN A C 1
ATOM 875 O O . GLN A 1 109 ? 11.250 -8.608 -9.917 1.00 94.06 109 GLN A O 1
ATOM 880 N N . THR A 1 110 ? 10.187 -9.422 -8.108 1.00 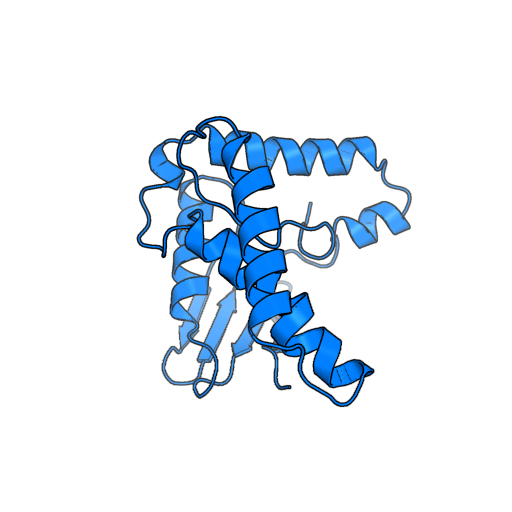94.50 110 THR A N 1
ATOM 881 C CA . THR A 1 110 ? 9.201 -8.337 -8.009 1.00 94.50 110 THR A CA 1
ATOM 882 C C . THR A 1 110 ? 9.872 -6.961 -7.897 1.00 94.50 110 THR A C 1
ATOM 884 O O . THR A 1 110 ? 9.497 -6.036 -8.613 1.00 94.50 110 THR A O 1
ATOM 887 N N . MET A 1 111 ? 10.915 -6.821 -7.067 1.00 94.31 111 MET A N 1
ATOM 888 C CA . MET A 1 111 ? 11.672 -5.562 -6.951 1.00 94.31 111 MET A CA 1
ATOM 889 C C . MET A 1 111 ? 12.306 -5.130 -8.285 1.00 94.31 111 MET A C 1
ATOM 891 O O . MET A 1 111 ? 12.333 -3.940 -8.605 1.00 94.31 111 MET A O 1
ATOM 895 N N . ILE A 1 112 ? 12.818 -6.083 -9.071 1.00 96.81 112 ILE A N 1
ATOM 896 C CA . ILE A 1 112 ? 13.395 -5.798 -10.390 1.00 96.81 112 ILE A CA 1
ATOM 897 C C . ILE A 1 112 ? 12.294 -5.413 -11.372 1.00 96.81 112 ILE A C 1
ATOM 899 O O . ILE A 1 112 ? 12.414 -4.377 -12.023 1.00 96.81 112 ILE A O 1
ATOM 903 N N . ASP A 1 113 ? 11.214 -6.187 -11.447 1.00 96.06 113 ASP A N 1
ATOM 904 C CA . ASP A 1 113 ? 10.093 -5.932 -12.354 1.00 96.06 113 ASP A CA 1
ATOM 905 C C . ASP A 1 113 ? 9.498 -4.532 -12.140 1.00 96.06 113 ASP A C 1
ATOM 907 O O . ASP A 1 113 ? 9.207 -3.818 -13.100 1.00 96.06 113 ASP A O 1
ATOM 911 N N . GLU A 1 114 ? 9.397 -4.085 -10.889 1.00 95.50 114 GLU A N 1
ATOM 912 C CA . GLU A 1 114 ? 8.919 -2.741 -10.555 1.00 95.50 114 GLU A CA 1
ATOM 913 C C . GLU A 1 114 ? 9.896 -1.640 -10.966 1.00 95.50 114 GLU A C 1
ATOM 915 O O . GLU A 1 114 ? 9.480 -0.586 -11.453 1.00 95.50 114 GLU A O 1
ATOM 920 N N . SER A 1 115 ? 11.203 -1.887 -10.853 1.00 96.44 115 SER A N 1
ATOM 921 C CA . SER A 1 115 ? 12.216 -0.935 -11.317 1.00 96.44 115 SER A CA 1
ATOM 922 C C . SER A 1 115 ? 12.192 -0.740 -12.840 1.00 96.44 115 SER A C 1
ATOM 924 O O . SER A 1 115 ? 12.564 0.322 -13.346 1.00 96.44 115 SER A O 1
ATOM 926 N N . LEU A 1 116 ? 11.689 -1.733 -13.584 1.00 97.50 116 LEU A N 1
ATOM 927 C CA . LEU A 1 116 ? 11.598 -1.696 -15.042 1.00 97.50 116 LEU A CA 1
ATOM 928 C C . LEU A 1 116 ? 10.501 -0.762 -15.570 1.00 97.50 116 LEU A C 1
ATOM 930 O O . LEU A 1 116 ? 10.511 -0.435 -16.757 1.00 97.50 116 LEU A O 1
ATOM 934 N N . LEU A 1 117 ? 9.630 -0.220 -14.710 1.00 96.69 117 LEU A N 1
ATOM 935 C CA . LEU A 1 117 ? 8.687 0.836 -15.098 1.00 96.69 117 LEU A CA 1
ATOM 936 C C . LEU A 1 117 ? 9.397 2.064 -15.694 1.00 96.69 117 LEU A C 1
ATOM 938 O O . LEU A 1 117 ? 8.879 2.703 -16.612 1.00 96.69 117 LEU A O 1
ATOM 942 N N . MET A 1 118 ? 10.601 2.396 -15.224 1.00 96.44 118 MET A N 1
ATOM 943 C CA . MET A 1 118 ? 11.359 3.519 -15.776 1.00 96.44 118 MET A CA 1
ATOM 944 C C . MET A 1 118 ? 11.796 3.267 -17.237 1.00 96.44 118 MET A C 1
ATOM 946 O O . MET A 1 118 ? 11.402 4.048 -18.112 1.00 96.44 118 MET A O 1
ATOM 950 N N . PRO A 1 119 ? 12.569 2.209 -17.549 1.00 97.00 119 PRO A N 1
ATOM 951 C CA . PRO A 1 119 ? 13.018 1.947 -18.916 1.00 97.00 119 PRO A CA 1
ATOM 952 C C . PRO A 1 119 ? 11.911 1.481 -19.871 1.00 97.00 119 PRO A C 1
ATOM 954 O O . PRO A 1 119 ? 11.949 1.841 -21.049 1.00 97.00 119 PRO A O 1
ATOM 957 N N . ASP A 1 120 ? 10.934 0.705 -19.392 1.00 96.81 120 ASP A N 1
ATOM 958 C CA . ASP A 1 120 ? 9.950 0.053 -20.265 1.00 96.81 120 ASP A CA 1
ATOM 959 C C . ASP A 1 120 ? 8.691 0.904 -20.484 1.00 96.81 120 ASP A C 1
ATOM 961 O O . ASP A 1 120 ? 8.053 0.786 -21.531 1.00 96.81 120 ASP A O 1
ATOM 965 N N . TRP A 1 121 ? 8.345 1.787 -19.539 1.00 96.75 121 TRP A N 1
ATOM 966 C CA . TRP A 1 121 ? 7.148 2.635 -19.619 1.00 96.75 121 TRP A CA 1
ATOM 967 C C . TRP A 1 121 ? 7.469 4.125 -19.707 1.00 96.75 121 TRP A C 1
ATOM 969 O O . TRP A 1 121 ? 7.037 4.798 -20.645 1.00 96.75 121 TRP A O 1
ATOM 979 N N . TYR A 1 122 ? 8.226 4.663 -18.750 1.00 97.44 122 TYR A N 1
ATOM 980 C CA . TYR A 1 122 ? 8.470 6.106 -18.678 1.00 97.44 122 TYR A CA 1
ATOM 981 C C . TYR A 1 122 ? 9.346 6.607 -19.834 1.00 97.44 122 TYR A C 1
ATOM 983 O O . TYR A 1 122 ? 9.001 7.584 -20.501 1.00 97.44 122 TYR A O 1
ATOM 991 N N . TYR A 1 123 ? 10.461 5.927 -20.110 1.00 97.19 123 TYR A N 1
ATOM 992 C CA . TYR A 1 123 ? 11.373 6.310 -21.186 1.00 97.19 123 TYR A CA 1
ATOM 993 C C . TYR A 1 123 ? 10.678 6.404 -22.556 1.00 97.19 123 TYR A C 1
ATOM 995 O O . TYR A 1 123 ? 10.755 7.476 -23.163 1.00 97.19 123 TYR A O 1
ATOM 1003 N N . PRO A 1 124 ? 9.965 5.372 -23.058 1.00 97.19 124 PRO A N 1
ATOM 1004 C CA . PRO A 1 124 ? 9.301 5.471 -24.355 1.00 97.19 124 PRO A CA 1
ATOM 1005 C C . PRO A 1 124 ? 8.189 6.520 -24.377 1.00 97.19 124 PRO A C 1
ATOM 1007 O O . PRO A 1 124 ? 8.033 7.189 -25.397 1.00 97.19 124 PRO A O 1
ATOM 1010 N N . ALA A 1 125 ? 7.473 6.737 -23.268 1.00 97.25 125 ALA A N 1
ATOM 1011 C CA . ALA A 1 125 ? 6.446 7.776 -23.188 1.00 97.25 125 ALA A CA 1
ATOM 1012 C C . ALA A 1 125 ? 7.018 9.194 -23.379 1.00 97.25 125 ALA A C 1
ATOM 1014 O O . ALA A 1 125 ? 6.387 10.030 -24.022 1.00 97.25 125 ALA A O 1
ATOM 1015 N N . ILE A 1 126 ? 8.220 9.463 -22.858 1.00 97.75 126 ILE A N 1
ATOM 1016 C CA . ILE A 1 126 ? 8.868 10.782 -22.950 1.00 97.75 126 ILE A CA 1
ATOM 1017 C C . ILE A 1 126 ? 9.736 10.927 -24.206 1.00 97.75 126 ILE A C 1
ATOM 1019 O O . ILE A 1 126 ? 9.865 12.020 -24.755 1.00 97.75 126 ILE A O 1
ATOM 1023 N N . ARG A 1 127 ? 10.372 9.843 -24.660 1.00 97.19 127 ARG A N 1
ATOM 1024 C CA . ARG A 1 127 ? 11.375 9.867 -25.741 1.00 97.19 127 ARG A CA 1
ATOM 1025 C C . ARG A 1 127 ? 10.843 9.382 -27.086 1.00 97.19 127 ARG A C 1
ATOM 1027 O O . ARG A 1 127 ? 11.562 9.491 -28.076 1.00 97.19 127 ARG A O 1
ATOM 1034 N N . GLY A 1 128 ? 9.634 8.819 -27.132 1.00 97.19 128 GLY A N 1
ATOM 1035 C CA . GLY A 1 128 ? 9.005 8.300 -28.352 1.00 97.19 128 GLY A CA 1
ATOM 1036 C C . GLY A 1 128 ? 9.714 7.088 -28.967 1.00 97.19 128 GLY A C 1
ATOM 1037 O O . GLY A 1 128 ? 9.469 6.754 -30.122 1.00 97.19 128 GLY A O 1
ATOM 1038 N N . SER A 1 129 ? 10.625 6.449 -28.232 1.00 96.88 129 SER A N 1
ATOM 1039 C CA . SER A 1 129 ? 11.400 5.292 -28.685 1.00 96.88 129 SER A CA 1
ATOM 1040 C C . SER A 1 129 ? 11.738 4.377 -27.511 1.00 96.88 129 SER A C 1
ATOM 1042 O O . SER A 1 129 ? 11.863 4.834 -26.376 1.00 96.88 129 SER A O 1
ATOM 1044 N N . HIS A 1 130 ? 11.878 3.081 -27.782 1.00 97.25 130 HIS A N 1
ATOM 1045 C CA . HIS A 1 130 ? 12.288 2.101 -26.779 1.00 97.25 130 HIS A CA 1
ATOM 1046 C C . HIS A 1 130 ? 13.812 2.063 -26.644 1.00 97.25 130 HIS A C 1
ATOM 1048 O O . HIS A 1 130 ? 14.541 2.278 -27.615 1.00 97.25 130 HIS A O 1
ATOM 1054 N N . ILE A 1 131 ? 14.295 1.744 -25.443 1.00 96.88 131 ILE A N 1
ATOM 1055 C CA . ILE A 1 131 ? 15.709 1.429 -25.240 1.00 96.88 131 ILE A CA 1
ATOM 1056 C C . ILE A 1 131 ? 16.072 0.105 -25.926 1.00 96.88 131 ILE A C 1
ATOM 1058 O O . ILE A 1 131 ? 15.218 -0.750 -26.164 1.00 96.88 131 ILE A O 1
ATOM 1062 N N . SER A 1 132 ? 17.354 -0.084 -26.237 1.00 97.75 132 SER A N 1
ATOM 1063 C CA . SER A 1 132 ? 17.824 -1.357 -26.785 1.00 97.75 132 SER A CA 1
ATOM 1064 C C . SER A 1 132 ? 17.792 -2.463 -25.726 1.00 97.75 132 SER A C 1
ATOM 1066 O O . SER A 1 132 ? 17.956 -2.202 -24.533 1.00 97.75 132 SER A O 1
ATOM 1068 N N . THR A 1 133 ? 17.671 -3.718 -26.167 1.00 97.38 133 THR A N 1
ATOM 1069 C CA . THR A 1 133 ? 17.742 -4.897 -25.285 1.00 97.38 133 THR A CA 1
ATOM 1070 C C . THR A 1 133 ? 19.015 -4.908 -24.441 1.00 97.38 133 THR A C 1
ATOM 1072 O O . THR A 1 133 ? 18.972 -5.289 -23.278 1.00 97.38 133 THR A O 1
ATOM 1075 N N . ARG A 1 134 ? 20.136 -4.432 -25.000 1.00 98.19 134 ARG A N 1
ATOM 1076 C CA . ARG A 1 134 ? 21.408 -4.320 -24.280 1.00 98.19 134 ARG A CA 1
ATOM 1077 C C . ARG A 1 134 ? 21.321 -3.338 -23.112 1.00 98.19 134 ARG A C 1
ATOM 1079 O O . ARG A 1 134 ? 21.653 -3.715 -22.002 1.00 98.19 134 ARG A O 1
ATOM 1086 N N . ILE A 1 135 ? 20.823 -2.121 -23.344 1.00 97.62 135 ILE A N 1
ATOM 1087 C CA . ILE A 1 135 ? 20.683 -1.113 -22.277 1.00 97.62 135 ILE A CA 1
ATOM 1088 C C . ILE A 1 135 ? 19.709 -1.603 -21.203 1.00 97.62 135 ILE A C 1
ATOM 1090 O O . ILE A 1 135 ? 19.942 -1.395 -20.016 1.00 97.62 135 ILE A O 1
ATOM 1094 N N . ARG A 1 136 ? 18.629 -2.278 -21.613 1.00 97.56 136 ARG A N 1
ATOM 1095 C CA . ARG A 1 136 ? 17.678 -2.873 -20.672 1.00 97.56 136 ARG A CA 1
ATOM 1096 C C . ARG A 1 136 ? 18.348 -3.927 -19.789 1.00 97.56 136 ARG A C 1
ATOM 1098 O O . ARG A 1 136 ? 18.107 -3.936 -18.589 1.00 97.56 136 ARG A O 1
ATOM 1105 N N . GLN A 1 137 ? 19.193 -4.782 -20.365 1.00 98.38 137 GLN A N 1
ATOM 1106 C CA . GLN A 1 137 ? 19.940 -5.779 -19.601 1.00 98.38 137 GLN A CA 1
ATOM 1107 C C . GLN A 1 137 ? 20.966 -5.128 -18.667 1.00 98.38 137 GLN A C 1
ATOM 1109 O O . GLN A 1 137 ? 20.994 -5.469 -17.491 1.00 98.38 137 GLN A O 1
ATOM 1114 N N . ASP A 1 138 ? 21.723 -4.136 -19.144 1.00 98.19 138 ASP A N 1
ATOM 1115 C CA . ASP A 1 138 ? 22.685 -3.395 -18.317 1.00 98.19 138 ASP A CA 1
ATOM 1116 C C . ASP A 1 138 ? 21.988 -2.739 -17.099 1.00 98.19 138 ASP A C 1
ATOM 1118 O O . ASP A 1 138 ? 22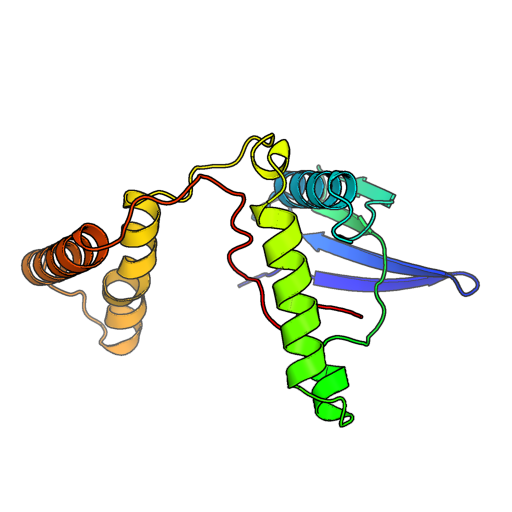.530 -2.718 -15.993 1.00 98.19 138 ASP A O 1
ATOM 1122 N N . TYR A 1 139 ? 20.754 -2.245 -17.276 1.00 98.06 139 TYR A N 1
ATOM 1123 C CA . TYR A 1 139 ? 19.920 -1.700 -16.197 1.00 98.06 139 TYR A CA 1
ATOM 1124 C C . TYR A 1 139 ? 19.505 -2.770 -15.172 1.00 98.06 139 TYR A C 1
ATOM 1126 O O . TYR A 1 139 ? 19.592 -2.538 -13.966 1.00 98.06 139 TYR A O 1
ATOM 1134 N N . ILE A 1 140 ? 19.086 -3.952 -15.637 1.00 98.19 140 ILE A N 1
ATOM 1135 C CA . ILE A 1 140 ? 18.744 -5.098 -14.777 1.00 98.19 140 ILE A CA 1
ATOM 1136 C C . ILE A 1 140 ? 19.970 -5.561 -13.983 1.00 98.19 140 ILE A C 1
ATOM 1138 O O . ILE A 1 140 ? 19.886 -5.764 -12.771 1.00 98.19 140 ILE A O 1
ATOM 1142 N N . ASP A 1 141 ? 21.125 -5.669 -14.637 1.00 98.19 141 ASP A N 1
ATOM 1143 C CA . ASP A 1 141 ? 22.373 -6.102 -14.008 1.00 98.19 141 ASP A CA 1
ATOM 1144 C C . ASP A 1 141 ? 22.824 -5.116 -12.918 1.00 98.19 141 ASP A C 1
ATOM 1146 O O . ASP A 1 141 ? 23.280 -5.536 -11.851 1.00 98.19 141 ASP A O 1
ATOM 1150 N N . ALA A 1 142 ? 22.638 -3.809 -13.134 1.00 97.94 142 ALA A N 1
ATOM 1151 C CA . ALA A 1 142 ? 22.894 -2.792 -12.116 1.00 97.94 142 ALA A CA 1
ATOM 1152 C C . ALA A 1 142 ? 21.986 -2.966 -10.883 1.00 97.94 142 ALA A C 1
ATOM 1154 O O . ALA A 1 142 ? 22.466 -2.899 -9.748 1.00 97.94 142 ALA A O 1
ATOM 1155 N N . TRP A 1 143 ? 20.695 -3.260 -11.073 1.00 97.94 143 TRP A N 1
ATOM 1156 C CA . TRP A 1 143 ? 19.793 -3.561 -9.956 1.00 97.94 143 TRP A CA 1
ATOM 1157 C C . TRP A 1 143 ? 20.163 -4.850 -9.234 1.00 97.94 143 TRP A C 1
ATOM 1159 O O . TRP A 1 143 ? 20.167 -4.871 -8.003 1.00 97.94 143 TRP A O 1
ATOM 1169 N N . HIS A 1 144 ? 20.549 -5.902 -9.958 1.00 97.25 144 HIS A N 1
ATOM 1170 C CA . HIS A 1 144 ? 21.077 -7.110 -9.329 1.00 97.25 144 HIS A CA 1
ATOM 1171 C C . HIS A 1 144 ? 22.286 -6.798 -8.445 1.00 97.25 144 HIS A C 1
ATOM 1173 O O . HIS A 1 144 ? 22.336 -7.279 -7.313 1.00 97.25 144 HIS A O 1
ATOM 1179 N N . GLN A 1 145 ? 23.221 -5.962 -8.909 1.00 96.62 145 GLN A N 1
ATOM 1180 C CA . GLN A 1 145 ? 24.367 -5.541 -8.101 1.00 96.62 145 GLN A CA 1
ATOM 1181 C C . GLN A 1 145 ? 23.922 -4.838 -6.817 1.00 96.62 145 GLN A C 1
ATOM 1183 O O . GLN A 1 145 ? 24.376 -5.227 -5.746 1.00 96.62 145 GLN A O 1
ATOM 1188 N N . VAL A 1 146 ? 23.006 -3.868 -6.882 1.00 95.75 146 VAL A N 1
ATOM 1189 C CA . VAL A 1 146 ? 22.493 -3.175 -5.684 1.00 95.75 146 VAL A CA 1
ATOM 1190 C C . VAL A 1 146 ? 21.822 -4.158 -4.724 1.00 95.75 146 VAL A C 1
ATOM 1192 O O . VAL A 1 146 ? 22.185 -4.234 -3.551 1.00 95.75 146 VAL A O 1
ATOM 1195 N N . LEU A 1 147 ? 20.883 -4.962 -5.224 1.00 94.81 147 LEU A N 1
ATOM 1196 C CA . LEU A 1 147 ? 20.098 -5.875 -4.399 1.00 94.81 147 LEU A CA 1
ATOM 1197 C C . LEU A 1 147 ? 20.958 -6.998 -3.793 1.00 94.81 147 LEU A C 1
ATOM 1199 O O . LEU A 1 147 ? 20.609 -7.546 -2.750 1.00 94.81 147 LEU A O 1
ATOM 1203 N N . ASN A 1 148 ? 22.076 -7.383 -4.420 1.00 94.50 148 ASN A N 1
ATOM 1204 C CA . ASN A 1 148 ? 23.010 -8.384 -3.881 1.00 94.50 148 ASN A CA 1
ATOM 1205 C C . ASN A 1 148 ? 23.751 -7.910 -2.622 1.00 94.50 148 ASN A C 1
ATOM 1207 O O . ASN A 1 148 ? 24.237 -8.750 -1.871 1.00 94.50 148 ASN A O 1
ATOM 1211 N N . HIS A 1 149 ? 23.824 -6.599 -2.378 1.00 94.38 149 HIS A N 1
ATOM 1212 C CA . HIS A 1 149 ? 24.439 -6.039 -1.170 1.00 94.38 149 HIS A CA 1
ATOM 1213 C C . HIS A 1 149 ? 23.452 -5.876 -0.009 1.00 94.38 149 HIS A C 1
ATOM 1215 O O . HIS A 1 149 ? 23.864 -5.519 1.095 1.00 94.38 149 HIS A O 1
ATOM 1221 N N . LEU A 1 150 ? 22.156 -6.108 -0.240 1.00 91.44 150 LEU A N 1
ATOM 1222 C CA . LEU A 1 150 ? 21.167 -6.035 0.826 1.00 91.44 150 LEU A CA 1
ATOM 1223 C C . LEU A 1 150 ? 21.315 -7.230 1.778 1.00 91.44 150 LEU A C 1
ATOM 1225 O O . LEU A 1 150 ? 21.559 -8.351 1.321 1.00 91.44 150 LEU A O 1
ATOM 1229 N N . PRO A 1 151 ? 21.146 -7.020 3.094 1.00 91.19 151 PRO A N 1
ATOM 1230 C CA . PRO A 1 151 ? 21.098 -8.123 4.041 1.00 91.19 151 PRO A CA 1
ATOM 1231 C C . PRO A 1 151 ? 19.868 -9.003 3.783 1.00 91.19 151 PRO A C 1
ATOM 1233 O O . PRO A 1 151 ? 18.911 -8.600 3.119 1.00 91.19 151 PRO A O 1
ATOM 1236 N N . ALA A 1 152 ? 19.873 -10.211 4.346 1.00 86.75 152 ALA A N 1
ATOM 1237 C CA . ALA A 1 152 ? 18.644 -10.984 4.457 1.00 86.75 152 ALA A CA 1
ATOM 1238 C C . ALA A 1 152 ? 17.661 -10.254 5.387 1.00 86.75 152 ALA A C 1
ATOM 1240 O O . ALA A 1 152 ? 18.061 -9.730 6.429 1.00 86.75 152 ALA A O 1
ATOM 1241 N N . PHE A 1 153 ? 16.384 -10.242 5.011 1.00 84.19 153 PHE A N 1
ATOM 1242 C CA . PHE A 1 153 ? 15.303 -9.689 5.821 1.00 84.19 153 PHE A CA 1
ATOM 1243 C C . PHE A 1 153 ? 14.406 -10.820 6.310 1.00 84.19 153 PHE A C 1
ATOM 1245 O O . PHE A 1 153 ? 14.134 -11.765 5.567 1.00 84.19 153 PHE A O 1
ATOM 1252 N N . GLU A 1 154 ? 13.917 -10.697 7.540 1.00 88.50 154 GLU A N 1
ATOM 1253 C CA . GLU A 1 154 ? 12.827 -11.547 8.008 1.00 88.50 154 GLU A CA 1
ATOM 1254 C C . GLU A 1 154 ? 11.559 -11.228 7.197 1.00 88.50 154 GLU A C 1
ATOM 1256 O O . GLU A 1 154 ? 11.220 -10.049 7.038 1.00 88.50 154 GLU A O 1
ATOM 1261 N N . PRO A 1 155 ? 10.857 -12.238 6.653 1.00 90.81 155 PRO A N 1
ATOM 1262 C CA . PRO A 1 155 ? 9.637 -12.006 5.897 1.00 90.81 155 PRO A CA 1
ATOM 1263 C C . PRO A 1 155 ? 8.571 -11.313 6.745 1.00 90.81 155 PRO A C 1
ATOM 1265 O O . PRO A 1 155 ? 8.257 -11.740 7.855 1.00 90.81 155 PRO A O 1
ATOM 1268 N N . THR A 1 156 ? 7.961 -10.280 6.177 1.00 94.62 156 THR A N 1
ATOM 1269 C CA . THR A 1 156 ? 6.829 -9.569 6.769 1.00 94.62 156 THR A CA 1
ATOM 1270 C C . THR A 1 156 ? 5.856 -9.120 5.683 1.00 94.62 156 THR A C 1
ATOM 1272 O O . THR A 1 156 ? 6.161 -9.182 4.489 1.00 94.62 156 THR A O 1
ATOM 1275 N N . LEU A 1 157 ? 4.668 -8.680 6.089 1.00 96.00 157 LEU A N 1
ATOM 1276 C CA . LEU A 1 157 ? 3.703 -8.083 5.178 1.00 96.00 157 LEU A CA 1
ATOM 1277 C C . LEU A 1 157 ? 4.155 -6.669 4.795 1.00 96.00 157 LEU A C 1
ATOM 1279 O O . LEU A 1 157 ? 4.287 -5.802 5.653 1.00 96.00 157 LEU A O 1
ATOM 1283 N N . VAL A 1 158 ? 4.345 -6.426 3.498 1.00 93.88 158 VAL A N 1
ATOM 1284 C CA . VAL A 1 158 ? 4.694 -5.106 2.957 1.00 9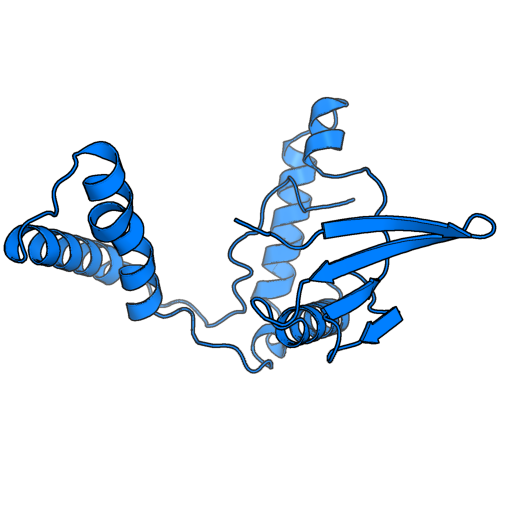3.88 158 VAL A CA 1
ATOM 1285 C C . VAL A 1 158 ? 3.429 -4.426 2.437 1.00 93.88 158 VAL A C 1
ATOM 1287 O O . VAL A 1 158 ? 2.776 -4.944 1.535 1.00 93.88 158 VAL A O 1
ATOM 1290 N N . LEU A 1 159 ? 3.092 -3.251 2.980 1.00 93.56 159 LEU A N 1
ATOM 1291 C CA . LEU A 1 159 ? 1.900 -2.485 2.573 1.00 93.56 159 LEU A CA 1
ATOM 1292 C C . LEU A 1 159 ? 2.071 -1.746 1.235 1.00 93.56 159 LEU A C 1
ATOM 1294 O O . LEU A 1 159 ? 1.080 -1.352 0.629 1.00 93.56 159 LEU A O 1
ATOM 1298 N N . ARG A 1 160 ? 3.321 -1.597 0.773 1.00 90.38 160 ARG A N 1
ATOM 1299 C CA . ARG A 1 160 ? 3.763 -0.909 -0.455 1.00 90.38 160 ARG A CA 1
ATOM 1300 C C . ARG A 1 160 ? 3.486 0.597 -0.470 1.00 90.38 160 ARG A C 1
ATOM 1302 O O . ARG A 1 160 ? 4.436 1.369 -0.435 1.00 90.38 160 ARG A O 1
ATOM 1309 N N . ASP A 1 161 ? 2.221 1.004 -0.431 1.00 90.44 161 ASP A N 1
ATOM 1310 C CA . ASP A 1 161 ? 1.781 2.402 -0.533 1.00 90.44 161 ASP A CA 1
ATOM 1311 C C . ASP A 1 161 ? 1.522 3.041 0.844 1.00 90.44 161 ASP A C 1
ATOM 1313 O O . ASP A 1 161 ? 0.482 3.646 1.086 1.00 90.44 161 ASP A O 1
ATOM 1317 N N . PHE A 1 162 ? 2.457 2.910 1.789 1.00 93.62 162 PHE A N 1
ATOM 1318 C CA . PHE A 1 162 ? 2.296 3.459 3.141 1.00 93.62 162 PHE A CA 1
ATOM 1319 C C . PHE A 1 162 ? 2.716 4.937 3.204 1.00 93.62 162 PHE A C 1
ATOM 1321 O O . PHE A 1 162 ? 3.880 5.258 3.444 1.00 93.62 162 PHE A O 1
ATOM 1328 N N . GLN A 1 163 ? 1.764 5.840 2.960 1.00 91.75 163 GLN A N 1
ATOM 1329 C CA . GLN A 1 163 ? 2.014 7.279 2.826 1.00 91.75 163 GLN A CA 1
ATOM 1330 C C . GLN A 1 163 ? 0.972 8.149 3.544 1.00 91.75 163 GLN A C 1
ATOM 1332 O O . GLN A 1 163 ? -0.182 7.767 3.711 1.00 91.75 163 GLN A O 1
ATOM 1337 N N . LEU A 1 164 ? 1.369 9.368 3.916 1.00 88.00 164 LEU A N 1
ATOM 1338 C CA . LEU A 1 164 ? 0.591 10.280 4.772 1.00 88.00 164 LEU A CA 1
ATOM 1339 C C . LEU A 1 164 ? -0.804 10.653 4.245 1.00 88.00 164 LEU A C 1
ATOM 1341 O O . LEU A 1 164 ? -1.679 11.016 5.028 1.00 88.00 164 LEU A O 1
ATOM 1345 N N . THR A 1 165 ? -1.016 10.589 2.932 1.00 87.38 165 THR A N 1
ATOM 1346 C CA . THR A 1 165 ? -2.299 10.936 2.305 1.00 87.38 165 THR A CA 1
ATOM 1347 C C . THR A 1 165 ? -3.391 9.903 2.571 1.00 87.38 165 THR A C 1
ATOM 1349 O O . THR A 1 165 ? -4.564 10.218 2.390 1.00 87.38 165 THR A O 1
ATOM 1352 N N . ILE A 1 166 ? -3.017 8.692 3.002 1.00 88.38 166 ILE A N 1
ATOM 1353 C CA . ILE A 1 166 ? -3.941 7.588 3.293 1.00 88.38 166 ILE A CA 1
ATOM 1354 C C . ILE A 1 166 ? -3.884 7.122 4.757 1.00 88.38 166 ILE A C 1
ATOM 1356 O O . ILE A 1 166 ? -4.501 6.119 5.102 1.00 88.38 166 ILE A O 1
ATOM 1360 N N . LEU A 1 167 ? -3.133 7.826 5.611 1.00 91.62 167 LEU A N 1
ATOM 1361 C CA . LEU A 1 167 ? -3.057 7.562 7.049 1.00 91.62 167 LEU A CA 1
ATOM 1362 C C . LEU A 1 167 ? -3.948 8.537 7.805 1.00 91.62 167 LEU A C 1
ATOM 1364 O O . LEU A 1 167 ? -3.921 9.733 7.523 1.00 91.62 167 LEU A O 1
ATOM 1368 N N . PHE A 1 168 ? -4.695 8.024 8.777 1.00 93.19 168 PHE A N 1
ATOM 1369 C CA . PHE A 1 168 ? -5.659 8.766 9.586 1.00 93.19 168 PHE A CA 1
ATOM 1370 C C . PHE A 1 168 ? -5.291 8.649 11.067 1.00 93.19 168 PHE A C 1
ATOM 1372 O O . PHE A 1 168 ? -4.596 7.710 11.462 1.00 93.19 168 PHE A O 1
ATOM 1379 N N . LYS A 1 169 ? -5.704 9.637 11.863 1.00 82.50 169 LYS A N 1
ATOM 1380 C CA . LYS A 1 169 ? -5.500 9.660 13.317 1.00 82.50 169 LYS A CA 1
ATOM 1381 C C . LYS A 1 169 ? -6.673 9.043 14.066 1.00 82.50 169 LYS A C 1
ATOM 1383 O O . LYS A 1 169 ? -7.817 9.350 13.674 1.00 82.50 169 LYS A O 1
#

Radius of gyration: 19.74 Å; chains: 1; bounding box: 53×38×45 Å

pLDDT: mean 93.53, std 7.17, range [47.0, 98.38]